Protein AF-A0A2H9SH47-F1 (afdb_monomer_lite)

Radius of gyration: 22.66 Å; chains: 1; bounding box: 91×52×38 Å

Secondary structure (DSSP, 8-state):
-------------------------HHHHHHHHHHTT-EEEEEEETT-SS----EEEEEEEETTEEEEEEHHHHH-SS-BHHHHHHHHPPP--TT-TTTS--SS-HHHHHHHHTT-EEEEEEE-TTT-EEEEEEE-TTS-EEEHHHHHHHHTT-TTHHHHHHT--SPBPSS---

pLDDT: mean 83.89, std 18.36, range [40.0, 98.5]

Foldseek 3Di:
DDDDDDDDDDDDPPPPPPPPPCPPDPVQLQVLLVVLVWHWDWKAFPPDDPDPDIFIWTWDCFPNDIWTWGSCQARNLAADLNLQLLAPAAQDDCPRPQQPDDPDDSLQSNLVVSVWHWTWIDDDPVPRDIFTWTAHPVRTITGSVLSNCSNNVPGPSVSSSVNRNHDHDPDDHD

Structure (mmCIF, N/CA/C/O backbone):
data_AF-A0A2H9SH47-F1
#
_entry.id   AF-A0A2H9SH47-F1
#
loop_
_atom_site.group_PDB
_atom_site.id
_atom_site.type_symbol
_atom_site.label_atom_id
_atom_site.label_alt_id
_atom_site.label_comp_id
_atom_site.label_asym_id
_atom_site.label_entity_id
_atom_site.label_seq_id
_atom_site.pdbx_PDB_ins_code
_atom_site.Cartn_x
_atom_site.Cartn_y
_atom_site.Cartn_z
_atom_site.occupancy
_atom_site.B_iso_or_equiv
_atom_site.auth_seq_id
_atom_site.auth_comp_id
_atom_site.auth_asym_id
_atom_site.auth_atom_id
_atom_site.pdbx_PDB_model_num
ATOM 1 N N . MET A 1 1 ? -72.733 -37.566 7.971 1.00 42.56 1 MET A N 1
ATOM 2 C CA . MET A 1 1 ? -71.848 -37.354 6.798 1.00 42.56 1 MET A CA 1
ATOM 3 C C . MET A 1 1 ? -72.186 -35.963 6.272 1.00 42.56 1 MET A C 1
ATOM 5 O O . MET A 1 1 ? -73.357 -35.724 6.059 1.00 42.56 1 MET A O 1
ATOM 9 N N . ILE A 1 2 ? -71.316 -34.953 6.236 1.00 40.69 2 ILE A N 1
ATOM 10 C CA . ILE A 1 2 ? -70.079 -34.808 5.452 1.00 40.69 2 ILE A CA 1
ATOM 11 C C . ILE A 1 2 ? -69.171 -33.784 6.174 1.00 40.69 2 ILE A C 1
ATOM 13 O O . ILE A 1 2 ? -69.638 -32.730 6.601 1.00 40.69 2 ILE A O 1
ATOM 17 N N . LYS A 1 3 ? -67.881 -34.112 6.321 1.00 40.00 3 LYS A N 1
ATOM 18 C CA . LYS A 1 3 ? -66.818 -33.252 6.875 1.00 40.00 3 LYS A CA 1
ATOM 19 C C . LYS A 1 3 ? -66.452 -32.140 5.881 1.00 40.00 3 LYS A C 1
ATOM 21 O O . LYS A 1 3 ? -66.223 -32.436 4.713 1.00 40.00 3 LYS A O 1
ATOM 26 N N . ARG A 1 4 ? -66.303 -30.896 6.350 1.00 42.62 4 ARG A N 1
ATOM 27 C CA . ARG A 1 4 ? -65.633 -29.807 5.615 1.00 42.62 4 ARG A CA 1
ATOM 28 C C . ARG A 1 4 ? -64.231 -29.584 6.198 1.00 42.62 4 ARG A C 1
ATOM 30 O O . ARG A 1 4 ? -64.084 -28.928 7.220 1.00 42.62 4 ARG A O 1
ATOM 37 N N . TYR A 1 5 ? -63.224 -30.162 5.546 1.00 43.47 5 TYR A N 1
ATOM 38 C CA . TYR A 1 5 ? -61.851 -29.639 5.513 1.00 43.47 5 TYR A CA 1
ATOM 39 C C . TYR A 1 5 ? -61.876 -28.508 4.460 1.00 43.47 5 TYR A C 1
ATOM 41 O O . TYR A 1 5 ? -62.534 -28.671 3.440 1.00 43.47 5 TYR A O 1
ATOM 49 N N . GLY A 1 6 ? -61.384 -27.289 4.666 1.00 42.81 6 GLY A N 1
ATOM 50 C CA . GLY A 1 6 ? -60.041 -26.908 5.083 1.00 42.81 6 GLY A CA 1
ATOM 51 C C . GLY A 1 6 ? -59.318 -26.362 3.847 1.00 42.81 6 GLY A C 1
ATOM 52 O O . GLY A 1 6 ? -59.106 -27.121 2.913 1.00 42.81 6 GLY A O 1
ATOM 53 N N . LEU A 1 7 ? -58.964 -25.073 3.824 1.00 42.47 7 LEU A N 1
ATOM 54 C CA . LEU A 1 7 ? -57.827 -24.563 3.044 1.00 42.47 7 LEU A CA 1
ATOM 55 C C . LEU A 1 7 ? -57.474 -23.148 3.532 1.00 42.47 7 LEU A C 1
ATOM 57 O O . LEU A 1 7 ? -58.039 -22.152 3.088 1.00 42.47 7 LEU A O 1
ATOM 61 N N . ALA A 1 8 ? -56.561 -23.069 4.498 1.00 47.25 8 ALA A N 1
ATOM 62 C CA . ALA A 1 8 ? -55.880 -21.827 4.833 1.00 47.25 8 ALA A CA 1
ATOM 63 C C . ALA A 1 8 ? -54.704 -21.672 3.859 1.00 47.25 8 ALA A C 1
ATOM 65 O O . ALA A 1 8 ? -53.777 -22.481 3.860 1.00 47.25 8 ALA A O 1
ATOM 66 N N . LEU A 1 9 ? -54.781 -20.664 2.993 1.00 42.59 9 LEU A N 1
ATOM 67 C CA . LEU A 1 9 ? -53.748 -20.324 2.022 1.00 42.59 9 LEU A CA 1
ATOM 68 C C . LEU A 1 9 ? -52.623 -19.564 2.753 1.00 42.59 9 LEU A C 1
ATOM 70 O O . LEU A 1 9 ? -52.746 -18.369 3.016 1.00 42.59 9 LEU A O 1
ATOM 74 N N . LEU A 1 10 ? -51.544 -20.254 3.131 1.00 43.28 10 LEU A N 1
ATOM 75 C CA . LEU A 1 10 ? -50.330 -19.613 3.646 1.00 43.28 10 LEU A CA 1
ATOM 76 C C . LEU A 1 10 ? -49.571 -18.961 2.480 1.00 43.28 10 LEU A C 1
ATOM 78 O O . LEU A 1 10 ? -48.934 -19.647 1.683 1.00 43.28 10 LEU A O 1
ATOM 82 N N . MET A 1 11 ? -49.613 -17.630 2.389 1.00 47.59 11 MET A N 1
ATOM 83 C CA . MET A 1 11 ? -48.693 -16.871 1.540 1.00 47.59 11 MET A CA 1
ATOM 84 C C . MET A 1 11 ? -47.336 -16.770 2.240 1.00 47.59 11 MET A C 1
ATOM 86 O O . MET A 1 11 ? -47.136 -15.946 3.133 1.00 47.59 11 MET A O 1
ATOM 90 N N . VAL A 1 12 ? -46.392 -17.616 1.834 1.00 49.75 12 VAL A N 1
ATOM 91 C CA . VAL A 1 12 ? -44.978 -17.473 2.193 1.00 49.75 12 VAL A CA 1
ATOM 92 C C . VAL A 1 12 ? -44.415 -16.305 1.382 1.00 49.75 12 VAL A C 1
ATOM 94 O O . VAL A 1 12 ? -44.127 -16.430 0.195 1.00 49.75 12 VAL A O 1
ATOM 97 N N . MET A 1 13 ? -44.287 -15.141 2.020 1.00 48.81 13 MET A N 1
ATOM 98 C CA . MET A 1 13 ? -43.540 -14.003 1.483 1.00 48.81 13 MET A CA 1
ATOM 99 C C . MET A 1 13 ? -42.045 -14.347 1.517 1.00 48.81 13 MET A C 1
ATOM 101 O O . MET A 1 13 ? -41.350 -14.051 2.489 1.00 48.81 13 MET A O 1
ATOM 105 N N . SER A 1 14 ? -41.556 -15.001 0.462 1.00 46.28 14 SER A N 1
ATOM 106 C CA . SER A 1 14 ? -40.122 -15.151 0.204 1.00 46.28 14 SER A CA 1
ATOM 107 C C . SER A 1 14 ? -39.503 -13.769 0.025 1.00 46.28 14 SER A C 1
ATOM 109 O O . SER A 1 14 ? -39.590 -13.160 -1.041 1.00 46.28 14 SER A O 1
ATOM 111 N N . ARG A 1 15 ? -38.867 -13.259 1.081 1.00 53.91 15 ARG A N 1
ATOM 112 C CA . ARG A 1 15 ? -37.949 -12.128 0.975 1.00 53.91 15 ARG A CA 1
ATOM 113 C C . ARG A 1 15 ? -36.676 -12.636 0.306 1.00 53.91 15 ARG A C 1
ATOM 115 O O . ARG A 1 15 ? -35.797 -13.176 0.970 1.00 53.91 15 ARG A O 1
ATOM 122 N N . PHE A 1 16 ? -36.601 -12.479 -1.012 1.00 47.53 16 PHE A N 1
ATOM 123 C CA . PHE A 1 16 ? -35.331 -12.494 -1.726 1.00 47.53 16 PHE A CA 1
ATOM 124 C C . PHE A 1 16 ? -34.479 -11.348 -1.168 1.00 47.53 16 PHE A C 1
ATOM 126 O O . PHE A 1 16 ? -34.669 -10.185 -1.512 1.00 47.53 16 PHE A O 1
ATOM 133 N N . VAL A 1 17 ? -33.571 -11.674 -0.250 1.00 52.69 17 VAL A N 1
ATOM 134 C CA . VAL A 1 17 ? -32.452 -10.799 0.090 1.00 52.69 17 VAL A CA 1
ATOM 135 C C . VAL A 1 17 ? -31.484 -10.915 -1.080 1.00 52.69 17 VAL A C 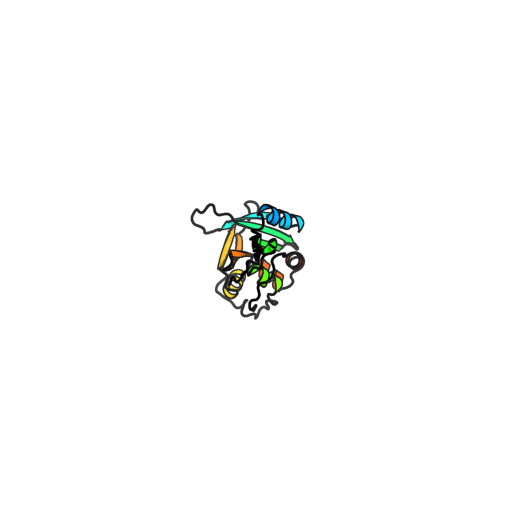1
ATOM 137 O O . VAL A 1 17 ? -30.698 -11.856 -1.157 1.00 52.69 17 VAL A O 1
ATOM 140 N N . CYS A 1 18 ? -31.592 -9.997 -2.039 1.00 45.88 18 CYS A N 1
ATOM 141 C CA . CYS A 1 18 ? -30.539 -9.799 -3.022 1.00 45.88 18 CYS A CA 1
ATOM 142 C C . CYS A 1 18 ? -29.304 -9.314 -2.261 1.00 45.88 18 CYS A C 1
ATOM 144 O O . CYS A 1 18 ? -29.258 -8.176 -1.798 1.00 45.88 18 CYS A O 1
ATOM 146 N N . ALA A 1 19 ? -28.321 -10.193 -2.086 1.00 45.31 19 ALA A N 1
ATOM 147 C CA . ALA A 1 19 ? -26.977 -9.778 -1.734 1.00 45.31 19 ALA A CA 1
ATOM 148 C C . ALA A 1 19 ? -26.425 -8.995 -2.932 1.00 45.31 19 ALA A C 1
ATOM 150 O O . ALA A 1 19 ? -25.963 -9.583 -3.908 1.00 45.31 19 ALA A O 1
ATOM 151 N N . GLU A 1 20 ? -26.539 -7.668 -2.901 1.00 46.28 20 GLU A N 1
ATOM 152 C CA . GLU A 1 20 ? -25.823 -6.811 -3.837 1.00 46.28 20 GLU A CA 1
ATOM 153 C C . GLU A 1 20 ? -24.331 -6.981 -3.559 1.00 46.28 20 GLU A C 1
ATOM 155 O O . GLU A 1 20 ? -23.783 -6.474 -2.579 1.00 46.28 20 GLU A O 1
ATOM 160 N N . SER A 1 21 ? -23.655 -7.737 -4.417 1.00 45.28 21 SER A N 1
ATOM 161 C CA . SER A 1 21 ? -22.207 -7.677 -4.520 1.00 45.28 21 SER A CA 1
ATOM 162 C C . SER A 1 21 ? -21.844 -6.249 -4.924 1.00 45.28 21 SER A C 1
ATOM 164 O O . SER A 1 21 ? -21.934 -5.894 -6.100 1.00 45.28 21 SER A O 1
ATOM 166 N N . VAL A 1 22 ? -21.469 -5.414 -3.951 1.00 49.06 22 VAL A N 1
ATOM 167 C CA . VAL A 1 22 ? -20.917 -4.078 -4.193 1.00 49.06 22 VAL A CA 1
ATOM 168 C C . VAL A 1 22 ? -19.533 -4.266 -4.808 1.00 49.06 22 VAL A C 1
ATOM 170 O O . VAL A 1 22 ? -18.499 -4.213 -4.141 1.00 49.06 22 VAL A O 1
ATOM 173 N N . VAL A 1 23 ? -19.510 -4.532 -6.112 1.00 52.59 23 VAL A N 1
ATOM 174 C CA . VAL A 1 23 ? -18.320 -4.324 -6.926 1.00 52.59 23 VAL A CA 1
ATOM 175 C C . VAL A 1 23 ? -18.166 -2.812 -6.974 1.00 52.59 23 VAL A C 1
ATOM 177 O O . VAL A 1 23 ? -18.916 -2.125 -7.666 1.00 52.59 23 VAL A O 1
ATOM 180 N N . ALA A 1 24 ? -17.286 -2.270 -6.133 1.00 59.31 24 ALA A N 1
ATOM 181 C CA . ALA A 1 24 ? -17.051 -0.837 -6.092 1.00 59.31 24 ALA A CA 1
ATOM 182 C C . ALA A 1 24 ? -16.741 -0.347 -7.514 1.00 59.31 24 ALA A C 1
ATOM 184 O O . ALA A 1 24 ? -15.815 -0.841 -8.157 1.00 59.31 24 ALA A O 1
ATOM 185 N N . ASN A 1 25 ? -17.553 0.586 -8.018 1.00 77.31 25 ASN A N 1
ATOM 186 C CA . ASN A 1 25 ? -17.367 1.158 -9.345 1.00 77.31 25 ASN A CA 1
ATOM 187 C C . ASN A 1 25 ? -15.948 1.746 -9.425 1.00 77.31 25 ASN A C 1
ATOM 189 O O . ASN A 1 25 ? -15.570 2.537 -8.559 1.00 77.31 25 ASN A O 1
ATOM 193 N N . ALA A 1 26 ? -15.166 1.359 -10.438 1.00 81.81 26 ALA A N 1
ATOM 194 C CA . ALA A 1 26 ? -13.779 1.796 -10.596 1.00 81.81 26 ALA A CA 1
ATOM 195 C C . ALA A 1 26 ? -13.648 3.330 -10.537 1.00 81.81 26 ALA A C 1
ATOM 197 O O . ALA A 1 26 ? -12.756 3.837 -9.859 1.00 81.81 26 ALA A O 1
ATOM 198 N N . SER A 1 27 ? -14.607 4.061 -11.124 1.00 89.94 27 SER A N 1
ATOM 199 C CA . SER A 1 27 ? -14.668 5.527 -11.037 1.00 89.94 27 SER A CA 1
ATOM 200 C C . SER A 1 27 ? -14.763 6.014 -9.591 1.00 89.94 27 SER A C 1
ATOM 202 O O . SER A 1 27 ? -14.021 6.899 -9.191 1.00 89.94 27 SER A O 1
ATOM 204 N N . ALA A 1 28 ? -15.606 5.391 -8.764 1.00 94.50 28 ALA A N 1
ATOM 205 C CA . ALA A 1 28 ? -15.798 5.809 -7.377 1.00 94.50 28 ALA A CA 1
ATOM 206 C C . ALA A 1 28 ? -14.548 5.582 -6.507 1.00 94.50 28 ALA A C 1
ATOM 208 O O . ALA A 1 28 ? -14.302 6.333 -5.561 1.00 94.50 28 ALA A O 1
ATOM 209 N N . LEU A 1 29 ? -13.749 4.553 -6.813 1.00 96.69 29 LEU A N 1
ATOM 210 C CA . LEU A 1 29 ? -12.467 4.316 -6.140 1.00 96.69 29 LEU A CA 1
ATOM 211 C C . LEU A 1 29 ? -11.444 5.402 -6.495 1.00 96.69 29 LEU A C 1
ATOM 213 O O . LEU A 1 29 ? -10.722 5.895 -5.626 1.00 96.69 29 LEU A O 1
ATOM 217 N N . GLU A 1 30 ? -11.401 5.779 -7.770 1.00 97.50 30 GLU A N 1
ATOM 218 C CA . GLU A 1 30 ? -10.544 6.842 -8.297 1.00 97.50 30 GLU A CA 1
ATOM 219 C C . GLU A 1 30 ? -10.935 8.213 -7.732 1.00 97.50 30 GLU A C 1
ATOM 221 O O . GLU A 1 30 ? -10.074 8.945 -7.240 1.00 97.50 30 GLU A O 1
ATOM 226 N N . ASP A 1 31 ? -12.231 8.522 -7.704 1.00 97.81 31 ASP A N 1
ATOM 227 C CA . ASP A 1 31 ? -12.769 9.760 -7.139 1.00 97.81 31 ASP A CA 1
ATOM 228 C C . ASP A 1 31 ? -12.422 9.888 -5.655 1.00 97.81 31 ASP A C 1
ATOM 230 O O . ASP A 1 31 ? -11.973 10.944 -5.208 1.00 97.81 31 ASP A O 1
ATOM 234 N N . TYR A 1 32 ? -12.550 8.799 -4.890 1.00 98.19 32 TYR A N 1
ATOM 235 C CA . TYR A 1 32 ? -12.156 8.794 -3.483 1.00 98.19 32 TYR A CA 1
ATOM 236 C C . TYR A 1 32 ? -10.647 9.018 -3.307 1.00 98.19 32 TYR A C 1
ATOM 238 O O . TYR A 1 32 ? -10.246 9.801 -2.445 1.00 98.19 32 TYR A O 1
ATOM 246 N N . CYS A 1 33 ? -9.807 8.380 -4.130 1.00 98.12 33 CYS A N 1
ATOM 247 C CA . CYS A 1 33 ? -8.362 8.625 -4.128 1.00 98.12 33 CYS A CA 1
ATOM 248 C C . CYS A 1 33 ? -8.041 10.116 -4.316 1.00 98.12 33 CYS A C 1
ATOM 250 O O . CYS A 1 33 ? -7.321 10.709 -3.506 1.00 98.12 33 CYS A O 1
ATOM 252 N N . ASN A 1 34 ? -8.631 10.731 -5.342 1.00 98.00 34 ASN A N 1
ATOM 253 C CA . ASN A 1 34 ? -8.419 12.141 -5.660 1.00 98.00 34 ASN A CA 1
ATOM 254 C C . ASN A 1 34 ? -8.958 13.062 -4.550 1.00 98.00 34 ASN A C 1
ATOM 256 O O . ASN A 1 34 ? -8.269 13.988 -4.122 1.00 98.00 34 ASN A O 1
ATOM 260 N N . ALA A 1 35 ? -10.146 12.772 -4.008 1.00 98.06 35 ALA A N 1
ATOM 261 C CA . ALA A 1 35 ? -10.764 13.546 -2.929 1.00 98.06 35 ALA A CA 1
ATOM 262 C C . ALA A 1 35 ? -9.952 13.532 -1.622 1.00 98.06 35 ALA A C 1
ATOM 264 O O . ALA A 1 35 ? -10.051 14.458 -0.818 1.00 98.06 35 ALA A O 1
ATOM 265 N N . LYS A 1 36 ? -9.130 12.499 -1.399 1.00 97.81 36 LYS A N 1
ATOM 266 C CA . LYS A 1 36 ? -8.202 12.410 -0.260 1.00 97.81 36 LYS A CA 1
ATOM 267 C C . LYS A 1 36 ? -6.816 12.991 -0.551 1.00 97.81 36 LYS A C 1
ATOM 269 O O . LYS A 1 36 ? -5.890 12.809 0.236 1.00 97.81 36 LYS A O 1
ATOM 274 N N . GLY A 1 37 ? -6.672 13.724 -1.655 1.00 96.19 37 GLY A N 1
ATOM 275 C CA . GLY A 1 37 ? -5.433 14.404 -2.028 1.00 96.19 37 GLY A CA 1
ATOM 276 C C . GLY A 1 37 ? -4.358 13.468 -2.577 1.00 96.19 37 GLY A C 1
ATOM 277 O O . GLY A 1 37 ? -3.171 13.813 -2.512 1.00 96.19 37 GLY A O 1
ATOM 278 N N . GLY A 1 38 ? -4.764 12.289 -3.051 1.00 96.56 38 GLY A N 1
ATOM 279 C CA . GLY A 1 38 ? -3.944 11.391 -3.851 1.00 96.56 38 GLY A CA 1
ATOM 280 C C . GLY A 1 38 ? -4.119 11.657 -5.344 1.00 96.56 38 GLY A C 1
ATOM 281 O O . GLY A 1 38 ? -4.958 12.451 -5.764 1.00 96.56 38 GLY A O 1
ATOM 282 N N . LYS A 1 39 ? -3.315 10.979 -6.157 1.00 96.06 39 LYS A N 1
ATOM 283 C CA . LYS A 1 39 ? -3.407 10.967 -7.615 1.00 96.06 39 LYS A CA 1
ATOM 284 C C . LYS A 1 39 ? -3.493 9.530 -8.093 1.00 96.06 39 LYS A C 1
ATOM 286 O O . LYS A 1 39 ? -2.636 8.708 -7.754 1.00 96.06 39 LYS A O 1
ATOM 291 N N . VAL A 1 40 ? -4.489 9.243 -8.921 1.00 95.75 40 VAL A N 1
ATOM 292 C CA . VAL A 1 40 ? -4.575 7.960 -9.619 1.00 95.75 40 VAL A CA 1
ATOM 293 C C . VAL A 1 40 ? -3.463 7.887 -10.661 1.00 95.75 40 VAL A C 1
ATOM 295 O O . VAL A 1 40 ? -3.356 8.743 -11.540 1.00 95.75 40 VAL A O 1
ATOM 298 N N . THR A 1 41 ? -2.622 6.864 -10.563 1.00 93.19 41 THR A N 1
ATOM 299 C CA . THR A 1 41 ? -1.545 6.604 -11.521 1.00 93.19 41 THR A CA 1
ATOM 300 C C . THR A 1 41 ? -1.672 5.204 -12.080 1.00 93.19 41 THR A C 1
ATOM 302 O O . THR A 1 41 ? -2.055 4.268 -11.381 1.00 93.19 41 THR A O 1
ATOM 305 N N . LEU A 1 42 ? -1.374 5.078 -13.366 1.00 91.56 42 LEU A N 1
ATOM 306 C CA . LEU A 1 42 ? -1.351 3.808 -14.066 1.00 91.56 42 LEU A CA 1
ATOM 307 C C . LEU A 1 42 ? 0.101 3.328 -14.127 1.00 91.56 42 LEU A C 1
ATOM 309 O O . LEU A 1 42 ? 0.951 4.034 -14.670 1.00 91.56 42 LEU A O 1
ATOM 313 N N . MET A 1 43 ? 0.380 2.159 -13.557 1.00 90.81 43 MET A N 1
ATOM 314 C CA . MET A 1 43 ? 1.731 1.599 -13.465 1.00 90.81 43 MET A CA 1
ATOM 315 C C . MET A 1 43 ? 1.784 0.230 -14.141 1.00 90.81 43 MET A C 1
ATOM 317 O O . MET A 1 43 ? 0.800 -0.514 -14.135 1.00 90.81 43 MET A O 1
ATOM 321 N N . LYS A 1 44 ? 2.942 -0.105 -14.714 1.00 89.06 44 LYS A N 1
ATOM 322 C CA . LYS A 1 44 ? 3.193 -1.387 -15.388 1.00 89.06 44 LYS A CA 1
ATOM 323 C C . LYS A 1 44 ? 4.225 -2.200 -14.610 1.00 89.06 44 LYS A C 1
ATOM 325 O O . LYS A 1 44 ? 5.190 -1.593 -14.148 1.00 89.06 44 LYS A O 1
ATOM 330 N N . PRO A 1 45 ? 4.070 -3.526 -14.479 1.00 88.69 45 PRO A N 1
ATOM 331 C CA . PRO A 1 45 ? 5.117 -4.368 -13.909 1.00 88.69 45 PRO A CA 1
ATOM 332 C C . PRO A 1 45 ? 6.414 -4.255 -14.725 1.00 88.69 45 PRO A C 1
ATOM 334 O O . PRO A 1 45 ? 6.360 -4.251 -15.954 1.00 88.69 45 PRO A O 1
ATOM 337 N N . ALA A 1 46 ? 7.568 -4.185 -14.060 1.00 85.25 46 ALA A N 1
ATOM 338 C CA . ALA A 1 46 ? 8.859 -3.944 -14.715 1.00 85.25 46 ALA A CA 1
ATOM 339 C C . ALA A 1 46 ? 9.407 -5.160 -15.485 1.00 85.25 46 ALA A C 1
ATOM 341 O O . ALA A 1 46 ? 10.100 -5.014 -16.488 1.00 85.25 46 ALA A O 1
ATOM 342 N N . HIS A 1 47 ? 9.069 -6.375 -15.045 1.00 75.12 47 HIS A N 1
ATOM 343 C CA . HIS A 1 47 ? 9.593 -7.625 -15.615 1.00 75.12 47 HIS A CA 1
ATOM 344 C C . HIS A 1 47 ? 8.512 -8.529 -16.222 1.00 75.12 47 HIS A C 1
ATOM 346 O O . HIS A 1 47 ? 8.735 -9.723 -16.417 1.00 75.12 47 HIS A O 1
ATOM 352 N N . ALA A 1 48 ? 7.328 -7.991 -16.528 1.00 65.75 48 ALA A N 1
ATOM 353 C CA . ALA A 1 48 ? 6.306 -8.770 -17.219 1.00 65.75 48 ALA A CA 1
ATOM 354 C C . ALA A 1 48 ? 6.642 -8.883 -18.714 1.00 65.75 48 ALA A C 1
ATOM 356 O O . ALA A 1 48 ? 6.738 -7.872 -19.408 1.00 65.75 48 ALA A O 1
ATOM 357 N N . ALA A 1 49 ? 6.781 -10.114 -19.214 1.00 53.84 49 ALA A N 1
ATOM 358 C CA . ALA A 1 49 ? 6.930 -10.399 -20.638 1.00 53.84 49 ALA A CA 1
ATOM 359 C C . ALA A 1 49 ? 5.702 -9.874 -21.403 1.00 53.84 49 ALA A C 1
ATOM 361 O O . ALA A 1 49 ? 4.623 -10.442 -21.287 1.00 53.84 49 ALA A O 1
ATOM 362 N N . GLU A 1 50 ? 5.852 -8.750 -22.108 1.00 50.91 50 GLU A N 1
ATOM 363 C CA . GLU A 1 50 ? 4.914 -8.178 -23.095 1.00 50.91 50 GLU A CA 1
ATOM 364 C C . GLU A 1 50 ? 3.420 -8.101 -22.721 1.00 50.91 50 GLU A C 1
ATOM 366 O O . GLU A 1 50 ? 2.556 -7.953 -23.587 1.00 50.91 50 GLU A O 1
ATOM 371 N N . THR A 1 51 ? 3.059 -8.144 -21.440 1.00 54.22 51 THR A N 1
ATOM 372 C CA . THR A 1 51 ? 1.659 -7.941 -21.065 1.00 54.22 51 THR A CA 1
ATOM 373 C C . THR A 1 51 ? 1.380 -6.441 -20.987 1.00 54.22 51 THR A C 1
ATOM 375 O O . THR A 1 51 ? 2.011 -5.700 -20.238 1.00 54.22 51 THR A O 1
ATOM 378 N N . ASN A 1 52 ? 0.382 -5.965 -21.736 1.00 62.88 52 ASN A N 1
ATOM 379 C CA . ASN A 1 52 ? -0.145 -4.597 -21.617 1.00 62.88 52 ASN A CA 1
ATOM 380 C C . ASN A 1 52 ? -0.943 -4.375 -20.312 1.00 62.88 52 ASN A C 1
ATOM 382 O O . ASN A 1 52 ? -1.724 -3.426 -20.201 1.00 62.88 52 ASN A O 1
ATOM 386 N N . VAL A 1 53 ? -0.759 -5.244 -19.314 1.00 77.56 53 VAL A N 1
ATOM 387 C CA . VAL A 1 53 ? -1.475 -5.190 -18.045 1.00 77.56 53 VAL A CA 1
ATOM 388 C C . VAL A 1 53 ? -0.908 -4.040 -17.234 1.00 77.56 53 VAL A C 1
ATOM 390 O O . VAL A 1 53 ? 0.262 -4.013 -16.859 1.00 77.56 53 VAL A O 1
ATOM 393 N N . SER A 1 54 ? -1.762 -3.054 -17.007 1.00 86.12 54 SER A N 1
ATOM 394 C CA . SER A 1 54 ? -1.441 -1.885 -16.211 1.00 86.12 54 SER A CA 1
ATOM 395 C C . SER A 1 54 ? -2.403 -1.822 -15.036 1.00 86.12 54 SER A C 1
ATOM 397 O O . SER A 1 54 ? -3.606 -2.023 -15.204 1.00 86.12 54 SER A O 1
ATOM 399 N N . THR A 1 55 ? -1.877 -1.515 -13.858 1.00 91.12 55 THR A N 1
ATOM 400 C CA . THR A 1 55 ? -2.648 -1.462 -12.618 1.00 91.12 55 THR A CA 1
ATOM 401 C C . THR A 1 55 ? -2.750 -0.019 -12.153 1.00 91.12 55 THR A C 1
ATOM 403 O O . THR A 1 55 ? -1.781 0.741 -12.225 1.00 91.12 55 THR A O 1
ATOM 406 N N . LYS A 1 56 ? -3.941 0.381 -11.702 1.00 94.38 56 LYS A N 1
ATOM 407 C CA . LYS A 1 56 ? -4.163 1.709 -11.133 1.00 94.38 56 LYS A CA 1
ATOM 408 C C . LYS A 1 56 ? -3.849 1.717 -9.640 1.00 94.38 56 LYS A C 1
ATOM 410 O O . LYS A 1 56 ? -4.366 0.899 -8.879 1.00 94.38 56 LYS A O 1
ATOM 415 N N . PHE A 1 57 ? -3.069 2.704 -9.227 1.00 96.38 57 PHE A N 1
ATOM 416 C CA . PHE A 1 57 ? -2.699 2.953 -7.841 1.00 96.38 57 PHE A CA 1
ATOM 417 C C . PHE A 1 57 ? -3.134 4.352 -7.418 1.00 96.38 57 PHE A C 1
ATOM 419 O O . PHE A 1 57 ? -3.074 5.299 -8.204 1.00 96.38 57 PHE A O 1
ATOM 426 N N . CYS A 1 58 ? -3.530 4.489 -6.157 1.00 97.31 58 CYS A N 1
ATOM 427 C CA . CYS A 1 58 ? -3.612 5.776 -5.495 1.00 97.31 58 CYS A CA 1
ATOM 428 C C . CYS A 1 58 ? -2.231 6.163 -4.972 1.00 97.31 58 CYS A C 1
ATOM 430 O O . CYS A 1 58 ? -1.633 5.427 -4.183 1.00 97.31 58 CYS A O 1
ATOM 432 N N . THR A 1 59 ? -1.727 7.308 -5.421 1.00 96.44 59 THR A N 1
ATOM 433 C CA . THR A 1 59 ? -0.383 7.774 -5.076 1.00 96.44 59 THR A CA 1
ATOM 434 C C . THR A 1 59 ? -0.407 9.104 -4.357 1.00 96.44 59 THR A C 1
ATOM 436 O O . THR A 1 59 ? -1.222 9.968 -4.672 1.00 96.44 59 THR A O 1
ATOM 439 N N . PHE A 1 60 ? 0.496 9.288 -3.400 1.00 95.38 60 PHE A N 1
ATOM 440 C CA . PHE A 1 60 ? 0.617 10.529 -2.643 1.00 95.38 60 PHE A CA 1
ATOM 441 C C . PHE A 1 60 ? 2.074 10.967 -2.585 1.00 95.38 60 PHE A C 1
ATOM 443 O O . PHE A 1 60 ? 2.980 10.145 -2.467 1.00 95.38 60 PHE A O 1
ATOM 450 N N . TYR A 1 61 ? 2.272 12.281 -2.608 1.00 92.12 61 TYR A N 1
ATOM 451 C CA . TYR A 1 61 ? 3.553 12.919 -2.330 1.00 92.12 61 TYR A CA 1
ATOM 452 C C . TYR A 1 61 ? 3.406 13.685 -1.017 1.00 92.12 61 TYR A C 1
ATOM 454 O O . TYR A 1 61 ? 2.642 14.654 -0.945 1.00 92.12 61 TYR A O 1
ATOM 462 N N . ARG A 1 62 ? 4.058 13.205 0.045 1.00 89.19 62 ARG A N 1
ATOM 463 C CA . ARG A 1 62 ? 3.999 13.778 1.401 1.00 89.19 62 ARG A CA 1
ATOM 464 C C . ARG A 1 62 ? 5.368 13.656 2.048 1.00 89.19 62 ARG A C 1
ATOM 466 O O . ARG A 1 62 ? 5.971 12.597 1.958 1.00 89.19 62 ARG A O 1
ATOM 473 N N . ASP A 1 63 ? 5.841 14.721 2.691 1.00 86.44 63 ASP A N 1
ATOM 474 C CA . ASP A 1 63 ? 7.102 14.711 3.454 1.00 86.44 63 ASP A CA 1
ATOM 475 C C . ASP A 1 63 ? 8.313 14.156 2.663 1.00 86.4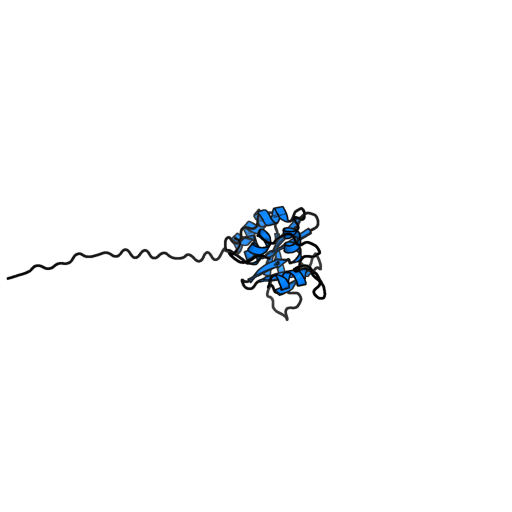4 63 ASP A C 1
ATOM 477 O O . ASP A 1 63 ? 9.064 13.301 3.133 1.00 86.44 63 ASP A O 1
ATOM 481 N N . ASN A 1 64 ? 8.457 14.581 1.398 1.00 82.69 64 ASN A N 1
ATOM 482 C CA . ASN A 1 64 ? 9.445 14.055 0.435 1.00 82.69 64 ASN A CA 1
ATOM 483 C C . ASN A 1 64 ? 9.383 12.526 0.212 1.00 82.69 64 ASN A C 1
ATOM 485 O O . ASN A 1 64 ? 10.301 11.932 -0.348 1.00 82.69 64 ASN A O 1
ATOM 489 N N . GLY A 1 65 ? 8.308 11.879 0.658 1.00 86.25 65 GLY A N 1
ATOM 490 C CA . GLY A 1 65 ? 7.998 10.476 0.453 1.00 86.25 65 GLY A CA 1
ATOM 491 C C . GLY A 1 65 ? 7.031 10.268 -0.707 1.00 86.25 65 GLY A C 1
ATOM 492 O O . GLY A 1 65 ? 6.232 11.146 -1.051 1.00 86.25 65 GLY A O 1
ATOM 493 N N . TYR A 1 66 ? 7.103 9.073 -1.286 1.00 91.12 66 TYR A N 1
ATOM 494 C CA . TYR A 1 66 ? 6.220 8.618 -2.347 1.00 91.12 66 TYR A CA 1
ATOM 495 C C . TYR A 1 66 ? 5.429 7.408 -1.856 1.00 91.12 66 TYR A C 1
ATOM 497 O O . TYR A 1 66 ? 5.992 6.343 -1.606 1.00 91.12 66 TYR A O 1
ATOM 505 N N . ILE A 1 67 ? 4.125 7.603 -1.674 1.00 95.31 67 ILE A N 1
ATOM 506 C CA . ILE A 1 67 ? 3.212 6.597 -1.132 1.00 95.31 67 ILE A CA 1
ATOM 507 C C . ILE A 1 67 ? 2.437 5.987 -2.289 1.00 95.31 67 ILE A C 1
ATOM 509 O O . ILE A 1 67 ? 1.850 6.732 -3.073 1.00 95.31 67 ILE A O 1
ATOM 513 N N . VAL A 1 68 ? 2.393 4.659 -2.380 1.00 96.44 68 VAL A N 1
ATOM 514 C CA . VAL A 1 68 ? 1.694 3.942 -3.459 1.00 96.44 68 VAL A CA 1
ATOM 515 C C . VAL A 1 68 ? 0.821 2.848 -2.865 1.00 96.44 68 VAL A C 1
ATOM 517 O O . VAL A 1 68 ? 1.317 1.947 -2.191 1.00 96.44 68 VAL A O 1
ATOM 520 N N . ILE A 1 69 ? -0.485 2.915 -3.114 1.00 98.12 69 ILE A N 1
ATOM 521 C CA . ILE A 1 69 ? -1.472 1.971 -2.576 1.00 98.12 69 ILE A CA 1
ATOM 522 C C . ILE A 1 69 ? -2.428 1.577 -3.700 1.00 98.12 69 ILE A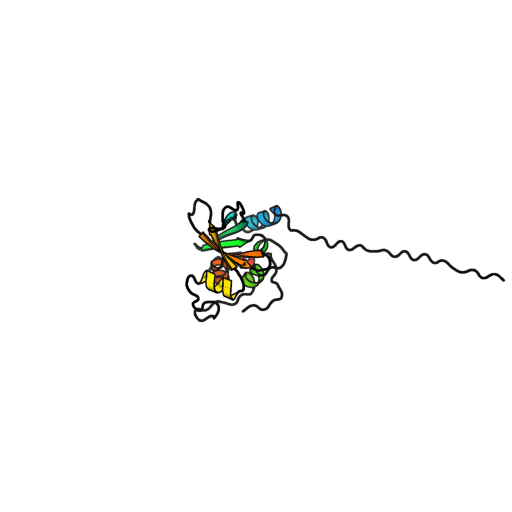 C 1
ATOM 524 O O . ILE A 1 69 ? -2.915 2.437 -4.431 1.00 98.12 69 ILE A O 1
ATOM 528 N N . GLY A 1 70 ? -2.721 0.289 -3.864 1.00 97.62 70 GLY A N 1
ATOM 529 C CA . GLY A 1 70 ? -3.718 -0.169 -4.832 1.00 97.62 70 GLY A CA 1
ATOM 530 C C . GLY A 1 70 ? -5.093 0.434 -4.532 1.00 97.62 70 GLY A C 1
ATOM 531 O O . GLY A 1 70 ? -5.471 0.584 -3.369 1.00 97.62 70 GLY A O 1
ATOM 532 N N . LEU A 1 71 ? -5.869 0.777 -5.567 1.00 97.38 71 LEU A N 1
ATOM 533 C CA . LEU A 1 71 ? -7.180 1.418 -5.374 1.00 97.38 71 LEU A CA 1
ATOM 534 C C . LEU A 1 71 ? -8.139 0.572 -4.526 1.00 97.38 71 LEU A C 1
ATOM 536 O O . LEU A 1 71 ? -8.869 1.122 -3.702 1.00 97.38 71 LEU A O 1
ATOM 540 N N . SER A 1 72 ? -8.112 -0.754 -4.681 1.00 95.31 72 SER A N 1
ATOM 541 C CA . SER A 1 72 ? -8.906 -1.671 -3.856 1.00 95.31 72 SER A CA 1
ATOM 542 C C . SER A 1 72 ? -8.507 -1.607 -2.378 1.00 95.31 72 SER A C 1
ATOM 544 O O . SER A 1 72 ? -9.378 -1.549 -1.519 1.00 95.31 72 SER A O 1
ATOM 546 N N . ALA A 1 73 ? -7.211 -1.532 -2.078 1.00 97.81 73 ALA A N 1
ATOM 547 C CA . ALA A 1 73 ? -6.697 -1.443 -0.714 1.00 97.81 73 ALA A CA 1
ATOM 548 C C . ALA A 1 73 ? -6.903 -0.056 -0.081 1.00 97.81 73 ALA A C 1
ATOM 550 O O . ALA A 1 73 ? -7.060 0.048 1.131 1.00 97.81 73 ALA A O 1
ATOM 551 N N . PHE A 1 74 ? -6.908 1.023 -0.871 1.00 98.44 74 PHE A N 1
ATOM 552 C CA . PHE A 1 74 ? -7.078 2.379 -0.344 1.00 98.44 74 PHE A CA 1
ATOM 553 C C . PHE A 1 74 ? -8.545 2.817 -0.255 1.00 98.44 74 PHE A C 1
ATOM 555 O O . PHE A 1 74 ? -8.978 3.323 0.779 1.00 98.44 74 PHE A O 1
ATOM 562 N N . ALA A 1 75 ? -9.305 2.660 -1.340 1.00 97.69 75 ALA A N 1
ATOM 563 C CA . ALA A 1 75 ? -10.576 3.352 -1.553 1.00 97.69 75 ALA A CA 1
ATOM 564 C C . ALA A 1 75 ? -11.816 2.451 -1.456 1.00 97.69 75 ALA A C 1
ATOM 566 O O . ALA A 1 75 ? -12.932 2.961 -1.313 1.00 97.69 75 ALA A O 1
ATOM 567 N N . SER A 1 76 ? -11.653 1.128 -1.542 1.00 96.06 76 SER A N 1
ATOM 568 C CA . SER A 1 76 ? -12.776 0.196 -1.403 1.00 96.06 76 SER A CA 1
ATOM 569 C C . SER A 1 76 ? -13.270 0.170 0.042 1.00 96.06 76 SER A C 1
ATOM 571 O O . SER A 1 76 ? -12.450 0.284 0.945 1.00 96.06 76 SER A O 1
ATOM 573 N N . PRO A 1 77 ? -14.574 -0.009 0.311 1.00 95.06 77 PRO A N 1
ATOM 574 C CA . PRO A 1 77 ? -15.044 -0.340 1.655 1.00 95.06 77 PRO A CA 1
ATOM 575 C C . PRO A 1 77 ? -14.764 -1.803 2.036 1.00 95.06 77 PRO A C 1
ATOM 577 O O . PRO A 1 77 ? -14.825 -2.141 3.215 1.00 95.06 77 PRO A O 1
ATOM 580 N N . ASN A 1 78 ? -14.468 -2.671 1.063 1.00 95.81 78 ASN A N 1
ATOM 581 C CA . ASN A 1 78 ? -14.302 -4.102 1.311 1.00 95.81 78 ASN A CA 1
ATOM 582 C C . ASN A 1 78 ? -13.004 -4.375 2.087 1.00 95.81 78 ASN A C 1
ATOM 584 O O . ASN A 1 78 ? -12.015 -3.668 1.856 1.00 95.81 78 ASN A O 1
ATOM 588 N N . PRO A 1 79 ? -12.981 -5.374 2.987 1.00 97.69 79 PRO A N 1
ATOM 589 C CA . PRO A 1 79 ? -11.766 -5.753 3.691 1.00 97.69 79 PRO A CA 1
ATOM 590 C C . PRO A 1 79 ? -10.650 -6.227 2.755 1.00 97.69 79 PRO A C 1
ATOM 592 O O . PRO A 1 79 ? -10.939 -6.805 1.708 1.00 97.69 79 PRO A O 1
ATOM 595 N N . SER A 1 80 ? -9.389 -6.008 3.136 1.00 98.38 80 SER A N 1
ATOM 596 C CA . SER A 1 80 ? -8.237 -6.545 2.397 1.00 98.38 80 SER A CA 1
ATOM 597 C C . SER A 1 80 ? -7.006 -6.803 3.267 1.00 98.38 80 SER A C 1
ATOM 599 O O . SER A 1 80 ? -6.842 -6.208 4.338 1.00 98.38 80 SER A O 1
ATOM 601 N N . ILE A 1 81 ? -6.106 -7.668 2.798 1.00 98.50 81 ILE A N 1
ATOM 602 C CA . ILE A 1 81 ? -4.836 -7.991 3.461 1.00 98.50 81 ILE A CA 1
ATOM 603 C C . ILE A 1 81 ? -3.947 -6.742 3.527 1.00 98.50 81 ILE A C 1
ATOM 605 O O . ILE A 1 81 ? -3.484 -6.376 4.608 1.00 98.50 81 ILE A O 1
ATOM 609 N N . ALA A 1 82 ? -3.787 -6.011 2.418 1.00 98.31 82 ALA A N 1
ATOM 610 C CA . ALA A 1 82 ? -3.018 -4.768 2.403 1.00 98.31 82 ALA A CA 1
ATOM 611 C C . ALA A 1 82 ? -3.557 -3.745 3.414 1.00 98.31 82 ALA A C 1
ATOM 613 O O . ALA A 1 82 ? -2.781 -3.144 4.156 1.00 98.31 82 ALA A O 1
ATOM 614 N N . ALA A 1 83 ? -4.881 -3.561 3.491 1.00 98.38 83 ALA A N 1
ATOM 615 C CA . ALA A 1 83 ? -5.481 -2.654 4.468 1.00 98.38 83 ALA A CA 1
ATOM 616 C C . ALA A 1 83 ? -5.314 -3.131 5.910 1.00 98.38 83 ALA A C 1
ATOM 618 O O . ALA A 1 83 ? -5.146 -2.306 6.808 1.00 98.38 83 ALA A O 1
ATOM 619 N N . THR A 1 84 ? -5.305 -4.448 6.126 1.00 98.44 84 THR A N 1
ATOM 620 C CA . THR A 1 84 ? -4.990 -5.045 7.427 1.00 98.44 84 THR A CA 1
ATOM 621 C C . THR A 1 84 ? -3.605 -4.616 7.879 1.00 98.44 84 THR A C 1
ATOM 623 O O . THR A 1 84 ? -3.483 -4.028 8.950 1.00 98.44 84 THR A O 1
ATOM 626 N N . TYR A 1 85 ? -2.581 -4.816 7.049 1.00 98.31 85 TYR A N 1
ATOM 627 C CA . TYR A 1 85 ? -1.217 -4.437 7.408 1.00 98.31 85 TYR A CA 1
ATOM 628 C C . TYR A 1 85 ? -1.022 -2.922 7.501 1.00 98.31 85 TYR A C 1
ATOM 630 O O . TYR A 1 85 ? -0.448 -2.456 8.478 1.00 98.31 85 TYR A O 1
ATOM 638 N N . MET A 1 86 ? -1.581 -2.124 6.584 1.00 98.12 86 MET A N 1
ATOM 639 C CA . MET A 1 86 ? -1.509 -0.657 6.688 1.00 98.12 86 MET A CA 1
ATOM 640 C C . MET A 1 86 ? -2.079 -0.139 8.018 1.00 98.12 86 MET A C 1
ATOM 642 O O . MET A 1 86 ? -1.551 0.817 8.583 1.00 98.12 86 MET A O 1
ATOM 646 N N . LYS A 1 87 ? -3.155 -0.753 8.530 1.00 97.44 87 LYS A N 1
ATOM 647 C CA . LYS A 1 87 ? -3.842 -0.300 9.749 1.00 97.44 87 LYS A CA 1
ATOM 648 C C . LYS A 1 87 ? -3.285 -0.900 11.035 1.00 97.44 87 LYS A C 1
ATOM 650 O O . LYS A 1 87 ? -3.260 -0.198 12.042 1.00 97.44 87 LYS A O 1
ATOM 655 N N . ARG A 1 88 ? -2.895 -2.175 11.013 1.00 97.25 88 ARG A N 1
ATOM 656 C CA . ARG A 1 88 ? -2.647 -2.980 12.220 1.00 97.25 88 ARG A CA 1
ATOM 657 C C . ARG A 1 88 ? -1.208 -3.455 12.379 1.00 97.25 88 ARG A C 1
ATOM 659 O O . ARG A 1 88 ? -0.909 -3.964 13.452 1.00 97.25 88 ARG A O 1
ATOM 666 N N . LEU A 1 89 ? -0.357 -3.347 11.353 1.00 96.19 89 LEU A N 1
ATOM 667 C CA . LEU A 1 89 ? 1.029 -3.791 11.485 1.00 96.19 89 LEU A CA 1
ATOM 668 C C . LEU A 1 89 ? 1.726 -2.991 12.584 1.00 96.19 89 LEU A C 1
ATOM 670 O O . LEU A 1 89 ? 1.616 -1.762 12.629 1.00 96.19 89 LEU A O 1
ATOM 674 N N . SER A 1 90 ? 2.391 -3.721 13.473 1.00 93.56 90 SER A N 1
ATOM 675 C CA . SER A 1 90 ? 3.176 -3.165 14.564 1.00 93.56 90 SER A CA 1
ATOM 676 C C . SER A 1 90 ? 4.406 -2.420 14.034 1.00 93.56 90 SER A C 1
ATOM 678 O O . SER A 1 90 ? 4.857 -2.652 12.911 1.00 93.56 90 SER A O 1
ATOM 680 N N . GLU A 1 91 ? 4.944 -1.499 14.835 1.00 94.38 91 GLU A N 1
ATOM 681 C CA . GLU A 1 91 ? 6.191 -0.811 14.495 1.00 94.38 91 GLU A CA 1
ATOM 682 C C . GLU A 1 91 ? 7.309 -1.823 14.199 1.00 94.38 91 GLU A C 1
ATOM 684 O O . GLU A 1 91 ? 7.597 -2.735 14.981 1.00 94.38 91 GLU A O 1
ATOM 689 N N . LEU A 1 92 ? 7.978 -1.628 13.067 1.00 91.56 92 LEU A N 1
ATOM 690 C CA . LEU A 1 92 ? 9.086 -2.447 12.607 1.00 91.56 92 LEU A CA 1
ATOM 691 C C . LEU A 1 92 ? 10.395 -1.864 13.135 1.00 91.56 92 LEU A C 1
ATOM 693 O O . LEU A 1 92 ? 11.024 -1.013 12.499 1.00 91.56 92 LEU A O 1
ATOM 697 N N . LYS A 1 93 ? 10.796 -2.339 14.314 1.00 86.62 93 LYS A N 1
ATOM 698 C CA . LYS A 1 93 ? 12.119 -2.073 14.891 1.00 86.62 93 LYS A CA 1
ATOM 699 C C . LYS A 1 93 ? 13.222 -2.715 14.048 1.00 86.62 93 LYS A C 1
ATOM 701 O O . LYS A 1 93 ? 12.969 -3.669 13.315 1.00 86.62 93 LYS A O 1
ATOM 706 N N . GLU A 1 94 ? 14.450 -2.217 14.178 1.00 79.12 94 GLU A N 1
ATOM 707 C CA . GLU A 1 94 ? 15.613 -2.734 13.436 1.00 79.12 94 GLU A CA 1
ATOM 708 C C . GLU A 1 94 ? 15.863 -4.231 13.678 1.00 79.12 94 GLU A C 1
ATOM 710 O O . GLU A 1 94 ? 16.301 -4.938 12.776 1.00 79.12 94 GLU A O 1
ATOM 715 N N . ASP A 1 95 ? 15.540 -4.730 14.872 1.00 82.88 95 ASP A N 1
ATOM 716 C CA . ASP A 1 95 ? 15.669 -6.136 15.258 1.00 82.88 95 ASP A CA 1
ATOM 717 C C . ASP A 1 95 ? 14.442 -6.994 14.902 1.00 82.88 95 ASP A C 1
ATOM 719 O O . ASP A 1 95 ? 14.474 -8.212 15.102 1.00 82.88 95 ASP A O 1
ATOM 723 N N . SER A 1 96 ? 13.378 -6.392 14.351 1.00 86.00 96 SER A N 1
ATOM 724 C CA . SER A 1 96 ? 12.145 -7.095 13.991 1.00 86.00 96 SER A CA 1
ATOM 725 C C . SER A 1 96 ? 12.444 -8.273 13.062 1.00 86.00 96 SER A C 1
ATOM 727 O O . SER A 1 96 ? 13.121 -8.079 12.050 1.00 86.00 96 SER A O 1
ATOM 729 N N . PRO A 1 97 ? 11.886 -9.476 13.311 1.00 86.44 97 PRO A N 1
ATOM 730 C CA . PRO A 1 97 ? 12.000 -10.612 12.395 1.00 86.44 97 PRO A CA 1
ATOM 731 C C . PRO A 1 97 ? 11.584 -10.280 10.958 1.00 86.44 97 PRO A C 1
ATOM 733 O O . PRO A 1 97 ? 12.122 -10.844 10.011 1.00 86.44 97 PRO A O 1
ATOM 736 N N . LEU A 1 98 ? 10.667 -9.322 10.786 1.00 88.12 98 LEU A N 1
ATOM 737 C CA . LEU A 1 98 ? 10.222 -8.850 9.476 1.00 88.12 98 LEU A CA 1
ATOM 738 C C . LEU A 1 98 ? 11.306 -8.049 8.735 1.00 88.12 98 LEU A C 1
ATOM 740 O O . LEU A 1 98 ? 11.308 -8.041 7.508 1.00 88.12 98 LEU A O 1
ATOM 744 N N . MET A 1 99 ? 12.216 -7.416 9.479 1.00 82.69 99 MET A N 1
ATOM 745 C CA . MET A 1 99 ? 13.330 -6.594 8.992 1.00 82.69 99 MET A CA 1
ATOM 746 C C . MET A 1 99 ? 14.666 -7.352 8.937 1.00 82.69 99 MET A C 1
ATOM 748 O O . MET A 1 99 ? 15.603 -6.865 8.302 1.00 82.69 99 MET A O 1
ATOM 752 N N . GLN A 1 100 ? 14.769 -8.522 9.584 1.00 78.94 100 GLN A N 1
ATOM 753 C CA . GLN A 1 100 ? 15.980 -9.353 9.577 1.00 78.94 100 GLN A CA 1
ATOM 754 C C . GLN A 1 100 ? 16.409 -9.669 8.137 1.00 78.94 100 GLN A C 1
ATOM 756 O O . GLN A 1 100 ? 15.550 -9.923 7.292 1.00 78.94 100 GLN A O 1
ATOM 761 N N . PRO A 1 101 ? 17.716 -9.661 7.825 1.00 63.88 101 PRO A N 1
ATOM 762 C CA . PRO A 1 101 ? 18.191 -9.653 6.451 1.00 63.88 101 PRO A CA 1
ATOM 763 C C . PRO A 1 101 ? 17.822 -10.941 5.705 1.00 63.88 101 PRO A C 1
ATOM 765 O O . PRO A 1 101 ? 18.451 -11.985 5.865 1.00 63.88 101 PRO A O 1
ATOM 768 N N . GLY A 1 102 ? 16.835 -10.831 4.818 1.00 62.31 102 GLY A N 1
ATOM 769 C CA . GLY A 1 102 ? 16.826 -11.584 3.570 1.00 62.31 102 GLY A CA 1
ATOM 770 C C . GLY A 1 102 ? 17.891 -11.021 2.615 1.00 62.31 102 GLY A C 1
ATOM 771 O O . GLY A 1 102 ? 18.358 -9.894 2.804 1.00 62.31 102 GLY A O 1
ATOM 772 N N . PRO A 1 103 ? 18.321 -11.765 1.585 1.00 54.16 103 PRO A N 1
ATOM 773 C CA . PRO A 1 103 ? 19.235 -11.221 0.586 1.00 54.16 103 PRO A CA 1
ATOM 774 C C . PRO A 1 103 ? 18.583 -10.026 -0.138 1.00 54.16 103 PRO A C 1
ATOM 776 O O . PRO A 1 103 ? 17.626 -10.205 -0.886 1.00 54.16 103 PRO A O 1
ATOM 779 N N . GLY A 1 104 ? 19.109 -8.809 0.054 1.00 72.19 104 GLY A N 1
ATOM 780 C CA . GLY A 1 104 ? 18.756 -7.635 -0.758 1.00 72.19 104 GLY A CA 1
ATOM 781 C C . GLY A 1 104 ? 17.988 -6.518 -0.038 1.00 72.19 104 GLY A C 1
ATOM 782 O O . GLY A 1 104 ? 18.366 -6.076 1.042 1.00 72.19 104 GLY A O 1
ATOM 783 N N . ASN A 1 105 ? 16.969 -5.975 -0.710 1.00 82.38 105 ASN A N 1
ATOM 784 C CA . ASN A 1 105 ? 16.236 -4.764 -0.325 1.00 82.38 105 ASN A CA 1
ATOM 785 C C . ASN A 1 105 ? 15.218 -5.057 0.807 1.00 82.38 105 ASN A C 1
ATOM 787 O O . ASN A 1 105 ? 14.361 -5.923 0.615 1.00 82.38 105 ASN A O 1
ATOM 791 N N . PRO A 1 106 ? 15.242 -4.334 1.950 1.00 85.50 106 PRO A N 1
ATOM 792 C CA . PRO A 1 106 ? 14.342 -4.580 3.085 1.00 85.50 106 PRO A CA 1
ATOM 793 C C . PRO A 1 106 ? 12.850 -4.594 2.730 1.00 85.50 106 PRO A C 1
ATOM 795 O O . PRO A 1 106 ? 12.081 -5.337 3.337 1.00 85.50 106 PRO A O 1
ATOM 798 N N . SER A 1 107 ? 12.433 -3.817 1.726 1.00 89.38 107 SER A N 1
ATOM 799 C CA . SER A 1 107 ? 11.042 -3.794 1.264 1.00 89.38 107 SER A CA 1
ATOM 800 C C . SER A 1 107 ? 10.578 -5.166 0.750 1.00 89.38 107 SER A C 1
ATOM 802 O O . SER A 1 107 ? 9.459 -5.595 1.040 1.00 89.38 107 SER A O 1
ATOM 804 N N . TYR A 1 108 ? 11.454 -5.892 0.050 1.00 89.81 108 TYR A N 1
ATOM 805 C CA . TYR A 1 108 ? 11.177 -7.235 -0.458 1.00 89.81 108 TYR A CA 1
ATOM 806 C C . TYR A 1 108 ? 11.032 -8.219 0.690 1.00 89.81 108 TYR A C 1
ATOM 808 O O . TYR A 1 108 ? 10.054 -8.962 0.736 1.00 89.81 108 TYR A O 1
ATOM 816 N N . THR A 1 109 ? 11.975 -8.176 1.629 1.00 91.31 109 THR A N 1
ATOM 817 C CA . THR A 1 109 ? 11.992 -9.052 2.802 1.00 91.31 109 THR A CA 1
ATOM 818 C C . THR A 1 109 ? 10.722 -8.891 3.630 1.00 91.31 109 THR A C 1
ATOM 820 O O . THR A 1 109 ? 10.047 -9.879 3.917 1.00 91.31 109 THR A O 1
ATOM 823 N N . VAL A 1 110 ? 10.334 -7.648 3.937 1.00 93.62 110 VAL A N 1
ATOM 824 C CA . VAL A 1 110 ? 9.094 -7.371 4.676 1.00 93.62 110 VAL A CA 1
ATOM 825 C C . VAL A 1 110 ? 7.886 -7.905 3.912 1.00 93.62 110 VAL A C 1
ATOM 827 O O . VAL A 1 110 ? 7.055 -8.593 4.497 1.00 93.62 110 VAL A O 1
ATOM 830 N N . CYS A 1 111 ? 7.788 -7.651 2.603 1.00 95.00 111 CYS A N 1
ATOM 831 C CA . CYS A 1 111 ? 6.670 -8.157 1.809 1.00 95.00 111 CYS A CA 1
ATOM 832 C C . CYS A 1 111 ? 6.561 -9.691 1.855 1.00 95.00 111 CYS A C 1
ATOM 834 O O . CYS A 1 111 ? 5.472 -10.223 2.074 1.00 95.00 111 CYS A O 1
ATOM 836 N N . GLN A 1 112 ? 7.685 -10.395 1.702 1.00 93.19 112 GLN A N 1
ATOM 837 C CA . GLN A 1 112 ? 7.733 -11.857 1.731 1.00 93.19 112 GLN A CA 1
ATOM 838 C C . GLN A 1 112 ? 7.358 -12.422 3.103 1.00 93.19 112 GLN A C 1
ATOM 840 O O . GLN A 1 112 ? 6.567 -13.361 3.183 1.00 93.19 112 GLN A O 1
ATOM 845 N N . HIS A 1 113 ? 7.867 -11.834 4.188 1.00 93.56 113 HIS A N 1
ATOM 846 C CA . HIS A 1 113 ? 7.521 -12.263 5.546 1.00 93.56 113 HIS A CA 1
ATOM 847 C C . HIS A 1 113 ? 6.051 -12.006 5.901 1.00 93.56 113 HIS A C 1
ATOM 84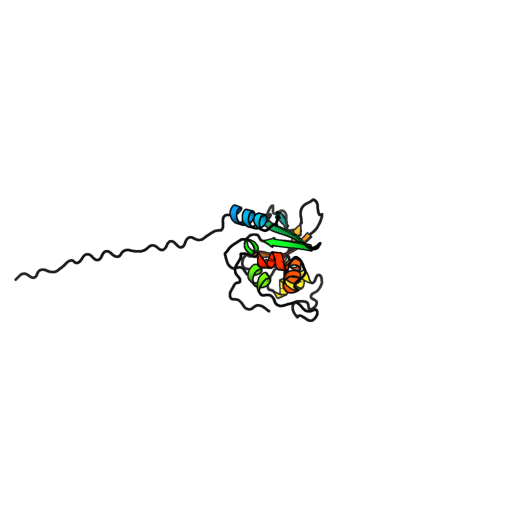9 O O . HIS A 1 113 ? 5.469 -12.754 6.683 1.00 93.56 113 HIS A O 1
ATOM 855 N N . LEU A 1 114 ? 5.423 -11.001 5.288 1.00 95.12 114 LEU A N 1
ATOM 856 C CA . LEU A 1 114 ? 3.980 -10.762 5.383 1.00 95.12 114 LEU A CA 1
ATOM 857 C C . LEU A 1 114 ? 3.151 -11.663 4.442 1.00 95.12 114 LEU A C 1
ATOM 859 O O . LEU A 1 114 ? 1.946 -11.463 4.299 1.00 95.12 114 LEU A O 1
ATOM 863 N N . GLY A 1 115 ? 3.776 -12.646 3.785 1.00 95.00 115 GLY A N 1
ATOM 864 C CA . GLY A 1 115 ? 3.108 -13.591 2.886 1.00 95.00 115 GLY A CA 1
ATOM 865 C C . GLY A 1 115 ? 2.711 -13.000 1.530 1.00 95.00 115 GLY A C 1
ATOM 866 O O . GLY A 1 115 ? 1.885 -13.582 0.827 1.00 95.00 115 GLY A O 1
ATOM 867 N N . GLY A 1 116 ? 3.258 -11.840 1.166 1.00 95.50 116 GLY A N 1
ATOM 868 C CA . GLY A 1 116 ? 3.061 -11.214 -0.135 1.00 95.50 116 GLY A CA 1
ATOM 869 C C . GLY A 1 116 ? 4.144 -11.580 -1.152 1.00 95.50 116 GLY A C 1
ATOM 870 O O . GLY A 1 116 ? 5.189 -12.147 -0.831 1.00 95.50 116 GLY A O 1
ATOM 871 N N . ILE A 1 117 ? 3.895 -11.208 -2.405 1.00 93.81 117 ILE A N 1
ATOM 872 C CA . ILE A 1 117 ? 4.855 -11.292 -3.507 1.00 93.81 117 ILE A CA 1
ATOM 873 C C . ILE A 1 117 ? 5.313 -9.875 -3.847 1.00 93.81 117 ILE A C 1
ATOM 875 O O . ILE A 1 117 ? 4.502 -9.025 -4.222 1.00 93.81 117 ILE A O 1
ATOM 879 N N . ALA A 1 118 ? 6.615 -9.620 -3.734 1.00 91.38 118 ALA A N 1
ATOM 880 C CA . ALA A 1 118 ? 7.207 -8.346 -4.124 1.00 91.38 118 ALA A CA 1
ATOM 881 C C . ALA A 1 118 ? 7.380 -8.285 -5.649 1.00 91.38 118 ALA A C 1
ATOM 883 O O . ALA A 1 118 ? 7.990 -9.167 -6.251 1.00 91.38 118 ALA A O 1
ATOM 884 N N . THR A 1 119 ? 6.820 -7.254 -6.278 1.00 90.62 119 THR A N 1
ATOM 885 C CA . THR A 1 119 ? 6.886 -7.016 -7.725 1.00 90.62 119 THR A CA 1
ATOM 886 C C . THR A 1 119 ? 7.254 -5.561 -7.993 1.00 90.62 119 THR A C 1
ATOM 888 O O . THR A 1 119 ? 6.575 -4.658 -7.503 1.00 90.62 119 THR A O 1
ATOM 891 N N . SER A 1 120 ? 8.278 -5.316 -8.811 1.00 89.62 120 SER A N 1
ATOM 892 C CA . SER A 1 120 ? 8.605 -3.968 -9.288 1.00 89.62 120 SER A CA 1
ATOM 893 C C . SER A 1 120 ? 7.570 -3.466 -10.287 1.00 89.62 120 SER A C 1
ATOM 895 O O . SER A 1 120 ? 7.219 -4.166 -11.241 1.00 89.62 120 SER A O 1
ATOM 897 N N . TYR A 1 121 ? 7.126 -2.224 -10.114 1.00 90.50 121 TYR A N 1
ATOM 898 C CA . TYR A 1 121 ? 6.310 -1.497 -11.082 1.00 90.50 121 TYR A CA 1
ATOM 899 C C . TYR A 1 121 ? 7.008 -0.211 -11.517 1.00 90.50 121 TYR A C 1
ATOM 901 O O . TYR A 1 121 ? 7.489 0.550 -10.678 1.00 90.50 121 TYR A O 1
ATOM 909 N N . HIS A 1 122 ? 6.983 0.089 -12.813 1.00 87.44 122 HIS A N 1
ATOM 910 C CA . HIS A 1 122 ? 7.430 1.376 -13.328 1.00 87.44 122 HIS A CA 1
ATOM 911 C C . HIS A 1 122 ? 6.499 2.495 -12.853 1.00 87.44 122 HIS A C 1
ATOM 913 O O . HIS A 1 122 ? 5.300 2.519 -13.154 1.00 87.44 122 HIS A O 1
ATOM 919 N N . VAL A 1 123 ? 7.082 3.444 -12.129 1.00 81.00 123 VAL A N 1
ATOM 920 C CA . VAL A 1 123 ? 6.482 4.737 -11.817 1.00 81.00 123 VAL A CA 1
ATOM 921 C C . VAL A 1 123 ? 6.584 5.594 -13.077 1.00 81.00 123 VAL A C 1
ATOM 923 O O . VAL A 1 123 ? 7.602 5.550 -13.757 1.00 81.00 123 VAL A O 1
ATOM 926 N N . SER A 1 124 ? 5.518 6.329 -13.415 1.00 67.31 124 SER A N 1
ATOM 927 C CA . SER A 1 124 ? 5.331 7.104 -14.659 1.00 67.31 124 SER A CA 1
ATOM 928 C C . SER A 1 124 ? 6.605 7.634 -15.344 1.00 67.31 124 SER A C 1
ATOM 930 O O . SER A 1 124 ? 7.524 8.092 -14.668 1.00 67.31 124 SER A O 1
ATOM 932 N N . ALA A 1 125 ? 6.571 7.757 -16.676 1.00 50.69 125 ALA A N 1
ATOM 933 C CA . ALA A 1 125 ? 7.681 8.204 -17.533 1.00 50.69 125 ALA A CA 1
ATOM 934 C C . ALA A 1 125 ? 8.424 9.491 -17.100 1.00 50.69 125 ALA A C 1
ATOM 936 O O . ALA A 1 125 ? 9.566 9.691 -17.489 1.00 50.69 125 ALA A O 1
ATOM 937 N N . SER A 1 126 ? 7.813 10.371 -16.300 1.00 51.78 126 SER A N 1
ATOM 938 C CA . SER A 1 126 ? 8.445 11.600 -15.798 1.00 51.78 126 SER A CA 1
ATOM 939 C C . SER A 1 126 ? 9.375 11.412 -14.591 1.00 51.78 126 SER A C 1
ATOM 941 O O . SER A 1 126 ? 10.105 12.340 -14.261 1.00 51.78 126 SER A O 1
ATOM 943 N N . LEU A 1 127 ? 9.339 10.261 -13.907 1.00 57.59 127 LEU A N 1
ATOM 944 C CA . LEU A 1 127 ? 10.142 10.001 -12.701 1.00 57.59 127 LEU A CA 1
ATOM 945 C C . LEU A 1 127 ? 11.215 8.919 -12.884 1.00 57.59 127 LEU A C 1
ATOM 947 O O . LEU A 1 127 ? 11.996 8.734 -11.957 1.00 57.59 127 LEU A O 1
ATOM 951 N N . ASN A 1 128 ? 11.270 8.238 -14.042 1.00 59.03 128 ASN A N 1
ATOM 952 C CA . ASN A 1 128 ? 12.235 7.169 -14.364 1.00 59.03 128 ASN A CA 1
ATOM 953 C C . ASN A 1 128 ? 12.588 6.287 -13.152 1.00 59.03 128 ASN A C 1
ATOM 955 O O . ASN A 1 128 ? 13.757 6.109 -12.816 1.00 59.03 128 ASN A O 1
ATOM 959 N N . GLY A 1 129 ? 11.561 5.788 -12.462 1.00 73.62 129 GLY A N 1
ATOM 960 C CA . GLY A 1 129 ? 11.719 5.064 -11.207 1.00 73.62 129 GLY A CA 1
ATOM 961 C C . GLY A 1 129 ? 10.891 3.791 -11.173 1.00 73.62 129 GLY A C 1
ATOM 962 O O . GLY A 1 129 ? 9.912 3.639 -11.907 1.00 73.62 129 GLY A O 1
ATOM 963 N N . GLU A 1 130 ? 11.273 2.886 -10.285 1.00 85.06 130 GLU A N 1
ATOM 964 C CA . GLU A 1 130 ? 10.509 1.690 -9.955 1.00 85.06 130 GLU A CA 1
ATOM 965 C C . GLU A 1 130 ? 9.996 1.789 -8.519 1.00 85.06 130 GLU A C 1
ATOM 967 O O . GLU A 1 130 ? 10.603 2.431 -7.661 1.00 85.06 130 GLU A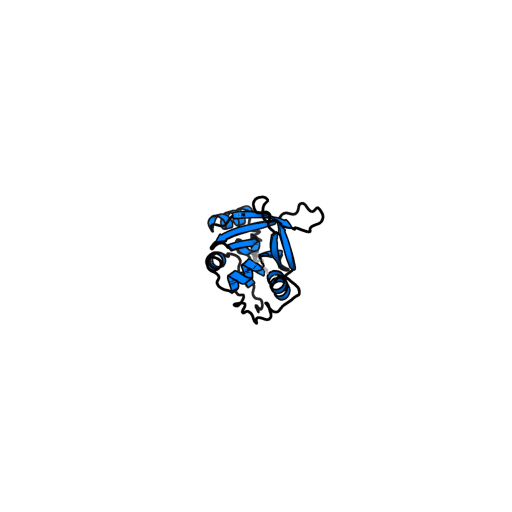 O 1
ATOM 972 N N . SER A 1 131 ? 8.842 1.182 -8.265 1.00 87.56 131 SER A N 1
ATOM 973 C CA . SER A 1 131 ? 8.301 1.013 -6.923 1.00 87.56 131 SER A CA 1
ATOM 974 C C . SER A 1 131 ? 8.087 -0.466 -6.656 1.00 87.56 131 SER A C 1
ATOM 976 O O . SER A 1 131 ? 7.444 -1.155 -7.450 1.00 87.56 131 SER A O 1
ATOM 978 N N . ASP A 1 132 ? 8.599 -0.930 -5.521 1.00 90.31 132 ASP A N 1
ATOM 979 C CA . ASP A 1 132 ? 8.368 -2.287 -5.043 1.00 90.31 132 ASP A CA 1
ATOM 980 C C . ASP A 1 132 ? 6.954 -2.376 -4.468 1.00 90.31 132 ASP A C 1
ATOM 982 O O . ASP A 1 132 ? 6.655 -1.806 -3.409 1.00 90.31 132 ASP A O 1
ATOM 986 N N . ILE A 1 133 ? 6.076 -3.080 -5.175 1.00 95.25 133 ILE A N 1
ATOM 987 C CA . ILE A 1 133 ? 4.695 -3.320 -4.774 1.00 95.25 133 ILE A CA 1
ATOM 988 C C . ILE A 1 133 ? 4.595 -4.708 -4.158 1.00 95.25 133 ILE A C 1
ATOM 990 O O . ILE A 1 133 ? 4.949 -5.706 -4.782 1.00 95.25 133 ILE A O 1
ATOM 994 N N . CYS A 1 134 ? 4.071 -4.766 -2.940 1.00 96.56 134 CYS A N 1
ATOM 995 C CA . CYS A 1 134 ? 3.669 -6.007 -2.311 1.00 96.56 134 CYS A CA 1
ATOM 996 C C . CYS A 1 134 ? 2.261 -6.381 -2.774 1.00 96.56 134 CYS A C 1
ATOM 998 O O . CYS A 1 134 ? 1.321 -5.600 -2.595 1.00 96.56 134 CYS A O 1
ATOM 1000 N N . VAL A 1 135 ? 2.131 -7.557 -3.386 1.00 96.50 135 VAL A N 1
ATOM 1001 C CA . VAL A 1 135 ? 0.863 -8.126 -3.853 1.00 96.50 135 VAL A CA 1
ATOM 1002 C C . VAL A 1 135 ? 0.473 -9.277 -2.932 1.00 96.50 135 VAL A C 1
ATOM 1004 O O . VAL A 1 135 ? 1.250 -10.215 -2.757 1.00 96.50 135 VAL A O 1
ATOM 1007 N N . PHE A 1 136 ? -0.725 -9.223 -2.355 1.00 97.69 136 PHE A N 1
ATOM 1008 C CA . PHE A 1 136 ? -1.224 -10.260 -1.448 1.00 97.69 136 PHE A CA 1
ATOM 1009 C C . PHE A 1 136 ? -2.175 -11.237 -2.148 1.00 97.69 136 PHE A C 1
ATOM 1011 O O . PHE A 1 136 ? -2.663 -10.978 -3.248 1.00 97.69 136 PHE A O 1
ATOM 1018 N N . GLY A 1 137 ? -2.461 -12.369 -1.495 1.00 96.06 137 GLY A N 1
ATOM 1019 C CA . GLY A 1 137 ? -3.298 -13.439 -2.054 1.00 96.06 137 GLY A CA 1
ATOM 1020 C C . GLY A 1 137 ? -4.748 -13.043 -2.365 1.00 96.06 137 GLY A C 1
ATOM 1021 O O . GLY A 1 137 ? -5.391 -13.700 -3.177 1.00 96.06 137 GLY A O 1
ATOM 1022 N N . ASP A 1 138 ? -5.255 -11.955 -1.778 1.00 96.12 138 ASP A N 1
ATOM 1023 C CA . ASP A 1 138 ? -6.566 -11.368 -2.095 1.00 96.12 138 ASP A CA 1
ATOM 1024 C C . ASP A 1 138 ? -6.507 -10.347 -3.254 1.00 96.12 138 ASP A C 1
ATOM 1026 O O . ASP A 1 138 ? -7.490 -9.663 -3.542 1.00 96.12 138 ASP A O 1
ATOM 1030 N N . GLY A 1 139 ? -5.346 -10.208 -3.906 1.00 95.31 139 GLY A N 1
ATOM 1031 C CA . GLY A 1 139 ? -5.094 -9.256 -4.988 1.00 95.31 139 GLY A CA 1
ATOM 1032 C C . GLY A 1 139 ? -4.940 -7.805 -4.528 1.00 95.31 139 GLY A C 1
ATOM 1033 O O . GLY A 1 139 ? -4.760 -6.916 -5.364 1.00 95.31 139 GLY A O 1
ATOM 1034 N N . SER A 1 140 ? -5.007 -7.531 -3.222 1.00 97.81 140 SER A N 1
ATOM 1035 C CA . SER A 1 140 ? -4.736 -6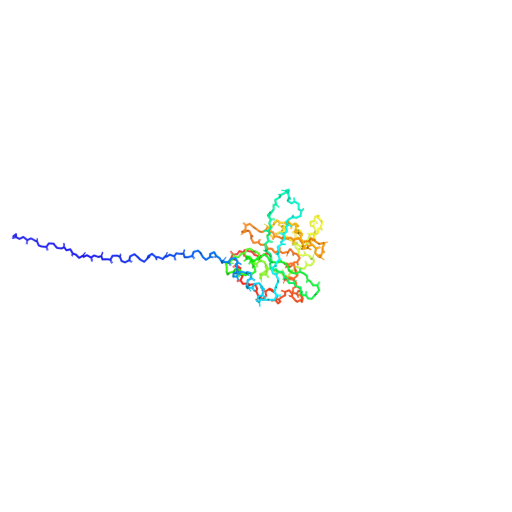.199 -2.691 1.00 97.81 140 SER A CA 1
ATOM 1036 C C . SER A 1 140 ? -3.245 -5.872 -2.787 1.00 97.81 140 SER A C 1
ATOM 1038 O O . SER A 1 140 ? -2.383 -6.750 -2.712 1.00 97.81 140 SER A O 1
ATOM 1040 N N . MET A 1 141 ? -2.939 -4.595 -3.017 1.00 98.00 141 MET A N 1
ATOM 1041 C CA . MET A 1 141 ? -1.586 -4.146 -3.339 1.00 98.00 141 MET A CA 1
ATOM 1042 C C . MET A 1 141 ? -1.219 -2.886 -2.568 1.00 98.00 141 MET A C 1
ATOM 1044 O O . MET A 1 141 ? -2.053 -1.997 -2.381 1.00 98.00 141 MET A O 1
ATOM 1048 N N . VAL A 1 142 ? 0.046 -2.775 -2.179 1.00 98.19 142 VAL A N 1
ATOM 1049 C CA . VAL A 1 142 ? 0.619 -1.590 -1.526 1.00 98.19 142 VAL A CA 1
ATOM 1050 C C . VAL A 1 142 ? 2.132 -1.609 -1.686 1.00 98.19 142 VAL A C 1
ATOM 1052 O O . VAL A 1 142 ? 2.739 -2.676 -1.675 1.00 98.19 142 VAL A O 1
ATOM 1055 N N . SER A 1 143 ? 2.763 -0.447 -1.841 1.00 96.38 143 SER A N 1
ATOM 1056 C CA . SER A 1 143 ? 4.222 -0.381 -1.837 1.00 96.38 143 SER A CA 1
ATOM 1057 C C . SER A 1 143 ? 4.766 -0.853 -0.493 1.00 96.38 143 SER A C 1
ATOM 1059 O O . SER A 1 143 ? 4.337 -0.383 0.563 1.00 96.38 143 SER A O 1
ATOM 1061 N N . ALA A 1 144 ? 5.741 -1.759 -0.527 1.00 93.38 144 ALA A N 1
ATOM 1062 C CA . ALA A 1 144 ? 6.323 -2.310 0.691 1.00 93.38 144 ALA A CA 1
ATOM 1063 C C . ALA A 1 144 ? 7.008 -1.224 1.540 1.00 93.38 144 ALA A C 1
ATOM 1065 O O . ALA A 1 144 ? 6.829 -1.189 2.755 1.00 93.38 144 ALA A O 1
ATOM 1066 N N . TRP A 1 145 ? 7.678 -0.253 0.908 1.00 93.75 145 TRP A N 1
ATOM 1067 C CA . TRP A 1 145 ? 8.201 0.926 1.609 1.00 93.75 145 TRP A CA 1
ATOM 1068 C C . TRP A 1 145 ? 7.100 1.786 2.227 1.00 93.75 145 TRP A C 1
ATOM 1070 O O . TRP A 1 145 ? 7.257 2.272 3.345 1.00 93.75 145 TRP A O 1
ATOM 1080 N N . SER A 1 146 ? 5.966 1.946 1.535 1.00 96.12 146 SER A N 1
ATOM 1081 C CA . SER A 1 146 ? 4.821 2.667 2.104 1.00 96.12 146 SER A CA 1
ATOM 1082 C C . SER A 1 146 ? 4.300 1.997 3.366 1.00 96.12 146 SER A C 1
ATOM 1084 O O . SER A 1 146 ? 4.005 2.675 4.344 1.00 96.12 146 SER A O 1
ATOM 1086 N N . LEU A 1 147 ? 4.238 0.670 3.354 1.00 95.69 147 LEU A N 1
ATOM 1087 C CA . LEU A 1 147 ? 3.770 -0.134 4.471 1.00 95.69 147 LEU A CA 1
ATOM 1088 C C . LEU A 1 147 ? 4.737 -0.062 5.668 1.00 95.69 147 LEU A C 1
ATOM 1090 O O . LEU A 1 147 ? 4.287 0.191 6.782 1.00 95.69 147 LEU A O 1
ATOM 1094 N N . ILE A 1 148 ? 6.052 -0.155 5.433 1.00 94.56 148 ILE A N 1
ATOM 1095 C CA . ILE A 1 148 ? 7.089 0.034 6.467 1.00 94.56 148 ILE A CA 1
ATOM 1096 C C . ILE A 1 148 ? 6.992 1.431 7.096 1.00 94.56 148 ILE A C 1
ATOM 1098 O O . ILE A 1 148 ? 6.974 1.576 8.316 1.00 94.56 148 ILE A O 1
ATOM 1102 N N . TYR A 1 149 ? 6.901 2.481 6.277 1.00 95.44 149 TYR A N 1
ATOM 1103 C CA . TYR A 1 149 ? 6.851 3.854 6.781 1.00 95.44 149 TYR A CA 1
ATOM 1104 C C . TYR A 1 149 ? 5.533 4.200 7.488 1.00 95.44 149 TYR A C 1
ATOM 1106 O O . TYR A 1 149 ? 5.547 5.013 8.410 1.00 95.44 149 TYR A O 1
ATOM 1114 N N . MET A 1 150 ? 4.417 3.569 7.108 1.00 96.25 150 MET A N 1
ATOM 1115 C CA . MET A 1 150 ? 3.153 3.644 7.854 1.00 96.25 150 MET A CA 1
ATOM 1116 C C . MET A 1 150 ? 3.208 2.906 9.193 1.00 96.25 150 MET A C 1
ATOM 1118 O O . MET A 1 150 ? 2.574 3.346 10.150 1.00 96.25 150 MET A O 1
ATOM 1122 N N . ALA A 1 151 ? 3.910 1.773 9.257 1.00 95.94 151 ALA A N 1
ATOM 1123 C CA . ALA A 1 151 ? 4.108 1.039 10.503 1.00 95.94 151 ALA A CA 1
ATOM 1124 C C . ALA A 1 151 ? 4.975 1.842 11.483 1.00 95.94 151 ALA A C 1
ATOM 1126 O O . ALA A 1 151 ? 4.675 1.879 12.666 1.00 95.94 151 ALA A O 1
ATOM 1127 N N . ASN A 1 152 ? 5.984 2.555 10.975 1.00 95.31 152 ASN A N 1
ATOM 1128 C CA . ASN A 1 152 ? 6.939 3.329 11.775 1.00 95.31 152 ASN A CA 1
ATOM 1129 C C . ASN A 1 152 ? 6.550 4.806 11.971 1.00 95.31 152 ASN A C 1
ATOM 1131 O O . ASN A 1 152 ? 7.418 5.627 12.267 1.00 95.31 152 ASN A O 1
ATOM 1135 N N . HIS A 1 153 ? 5.279 5.166 11.765 1.00 94.50 153 HIS A N 1
ATOM 1136 C CA . HIS A 1 153 ? 4.754 6.515 12.024 1.00 94.50 153 HIS A CA 1
ATOM 1137 C C . HIS A 1 153 ? 5.548 7.651 11.361 1.00 94.50 153 HIS A C 1
ATOM 1139 O O . HIS A 1 153 ? 5.729 8.743 11.912 1.00 94.50 153 HIS A O 1
ATOM 1145 N N . ARG A 1 154 ? 6.055 7.415 10.143 1.00 93.81 154 ARG A N 1
ATOM 1146 C CA . ARG A 1 154 ? 6.751 8.466 9.399 1.00 93.81 154 ARG A CA 1
ATOM 1147 C C . ARG A 1 154 ? 5.763 9.585 9.075 1.00 93.81 154 ARG A C 1
ATOM 1149 O O . ARG A 1 154 ? 4.669 9.346 8.557 1.00 93.81 154 ARG A O 1
ATOM 1156 N N . LYS A 1 155 ? 6.178 10.829 9.319 1.00 91.62 155 LYS A N 1
ATOM 1157 C CA . LYS A 1 155 ? 5.379 12.023 9.022 1.00 91.62 155 LYS A CA 1
ATOM 1158 C C . LYS A 1 155 ? 4.816 11.976 7.592 1.00 91.62 155 LYS A C 1
ATOM 1160 O O . LYS A 1 155 ? 5.501 11.598 6.646 1.00 91.62 155 LYS A O 1
ATOM 1165 N N . GLY A 1 156 ? 3.539 12.323 7.443 1.00 92.88 156 GLY A N 1
ATOM 1166 C CA . GLY A 1 156 ? 2.808 12.271 6.173 1.00 92.88 156 GLY A CA 1
ATOM 1167 C C . GLY A 1 156 ? 2.234 10.896 5.799 1.00 92.88 156 GLY A C 1
ATOM 1168 O O . GLY A 1 156 ? 1.232 10.850 5.087 1.00 92.88 156 GLY A O 1
ATOM 1169 N N . TYR A 1 157 ? 2.787 9.784 6.301 1.00 96.00 157 TYR A N 1
ATOM 1170 C CA . TYR A 1 157 ? 2.247 8.438 6.055 1.00 96.00 157 TYR A CA 1
ATOM 1171 C C . TYR A 1 157 ? 1.044 8.144 6.955 1.00 96.00 157 TYR A C 1
ATOM 1173 O O . TYR A 1 157 ? 0.066 7.567 6.480 1.00 96.00 157 TYR A O 1
ATOM 1181 N N . ASP A 1 158 ? 1.063 8.613 8.206 1.00 95.00 158 ASP A N 1
ATOM 1182 C CA . ASP A 1 158 ? -0.071 8.479 9.134 1.00 95.00 158 ASP A CA 1
ATOM 1183 C C . ASP A 1 158 ? -1.334 9.192 8.627 1.00 95.00 158 ASP A C 1
ATOM 1185 O O . ASP A 1 158 ? -2.442 8.669 8.748 1.00 95.00 158 ASP A O 1
ATOM 1189 N N . GLU A 1 159 ? -1.181 10.354 7.985 1.00 94.81 159 GLU A N 1
ATOM 1190 C CA . GLU A 1 159 ? -2.300 11.082 7.370 1.00 94.81 159 GLU A CA 1
ATOM 1191 C C . GLU A 1 159 ? -2.957 10.264 6.251 1.00 94.81 159 GLU A C 1
ATOM 1193 O O . GLU A 1 159 ? -4.184 10.217 6.133 1.00 94.81 159 GLU A O 1
ATOM 1198 N N . VAL A 1 160 ? -2.150 9.583 5.432 1.00 96.88 160 VAL A N 1
ATOM 1199 C CA . VAL A 1 160 ? -2.666 8.705 4.376 1.00 96.88 160 VAL A CA 1
ATOM 1200 C C . VAL A 1 160 ? -3.292 7.447 4.980 1.00 96.88 160 VAL A C 1
ATOM 1202 O O . VAL A 1 160 ? -4.405 7.085 4.593 1.00 96.88 160 VAL A O 1
ATOM 1205 N N . LYS A 1 161 ? -2.641 6.830 5.975 1.00 97.06 161 LYS A N 1
ATOM 1206 C CA . LYS A 1 161 ? -3.145 5.668 6.729 1.00 97.06 161 LYS A CA 1
ATOM 1207 C C . LYS A 1 161 ? -4.521 5.940 7.340 1.00 97.06 161 LYS A C 1
ATOM 1209 O O . LYS A 1 161 ? -5.420 5.110 7.203 1.00 97.06 161 LYS A O 1
ATOM 1214 N N . ALA A 1 162 ? -4.728 7.120 7.924 1.00 96.88 162 ALA A N 1
ATOM 1215 C CA . ALA A 1 162 ? -6.012 7.535 8.494 1.00 96.88 162 ALA A CA 1
ATOM 1216 C C . ALA A 1 162 ? -7.146 7.635 7.453 1.00 96.88 162 ALA A C 1
ATOM 1218 O O . ALA A 1 162 ? -8.320 7.543 7.805 1.00 96.88 162 ALA A O 1
ATOM 1219 N N . ASN A 1 163 ? -6.812 7.798 6.169 1.00 97.56 163 ASN A N 1
ATOM 1220 C CA . ASN A 1 163 ? -7.780 7.889 5.076 1.00 97.56 163 ASN A CA 1
ATOM 1221 C C . ASN A 1 163 ? -8.008 6.563 4.328 1.00 97.56 163 ASN A C 1
ATOM 1223 O O . ASN A 1 163 ? -8.857 6.526 3.430 1.00 97.56 163 ASN A O 1
ATOM 1227 N N . VAL A 1 164 ? -7.311 5.479 4.703 1.00 98.19 164 VAL A N 1
ATOM 1228 C CA . VAL A 1 164 ? -7.537 4.134 4.150 1.00 98.19 164 VAL A CA 1
ATOM 1229 C C . VAL A 1 164 ? -8.959 3.680 4.482 1.00 98.19 164 VAL A C 1
ATOM 1231 O O . VAL A 1 164 ? -9.305 3.401 5.635 1.00 98.19 164 VAL A O 1
ATOM 1234 N N . ARG A 1 165 ? -9.794 3.576 3.448 1.00 97.88 165 ARG A N 1
ATOM 1235 C CA . ARG A 1 165 ? -11.209 3.214 3.563 1.00 97.88 165 ARG A CA 1
ATOM 1236 C C . ARG A 1 165 ? -11.433 1.712 3.705 1.00 97.88 165 ARG A C 1
ATOM 1238 O O . ARG A 1 165 ? -12.369 1.320 4.400 1.00 97.88 165 ARG A O 1
ATOM 1245 N N . SER A 1 166 ? -10.570 0.893 3.103 1.00 97.94 166 SER A N 1
ATOM 1246 C CA . SER A 1 166 ? -10.674 -0.569 3.170 1.00 97.94 166 SER A CA 1
ATOM 1247 C C . SER A 1 166 ? -10.551 -1.042 4.609 1.00 97.94 166 SER A C 1
ATOM 1249 O O . SER A 1 166 ? -9.739 -0.532 5.388 1.00 97.94 166 SER A O 1
ATOM 1251 N N . GLN A 1 167 ? -11.417 -1.971 4.996 1.00 97.44 167 GLN A N 1
ATOM 1252 C CA . GLN A 1 167 ? -11.430 -2.502 6.351 1.00 97.44 167 GLN A CA 1
ATOM 1253 C C . GLN A 1 167 ? -10.282 -3.505 6.558 1.00 97.44 167 GLN A C 1
ATOM 1255 O O . GLN A 1 167 ? -9.834 -4.148 5.607 1.00 97.44 167 GLN A O 1
ATOM 1260 N N . PRO A 1 168 ? -9.769 -3.653 7.787 1.00 97.31 168 PRO A N 1
ATOM 1261 C CA . PRO A 1 168 ? -8.891 -4.771 8.091 1.00 97.31 168 PRO A CA 1
ATOM 1262 C C . PRO A 1 168 ? -9.685 -6.087 8.068 1.00 97.31 168 PRO A C 1
ATOM 1264 O O . PRO A 1 168 ? -10.854 -6.129 8.449 1.00 97.31 168 PRO A O 1
ATOM 1267 N N . LEU A 1 169 ? -9.034 -7.164 7.645 1.00 97.00 169 LEU A N 1
ATOM 1268 C CA . LEU A 1 169 ? -9.499 -8.534 7.828 1.00 97.00 169 LEU A CA 1
ATOM 1269 C C . LEU A 1 169 ? -9.297 -8.966 9.279 1.00 97.00 169 LEU A C 1
ATOM 1271 O O . LEU A 1 169 ? -8.398 -8.473 9.968 1.00 97.00 169 LEU A O 1
ATOM 1275 N N . ASP A 1 170 ? -10.092 -9.939 9.716 1.00 96.06 170 ASP A N 1
ATOM 1276 C CA . ASP A 1 170 ? -9.856 -10.659 10.964 1.00 96.06 170 ASP A CA 1
ATOM 1277 C C . ASP A 1 170 ? -8.815 -11.763 10.738 1.00 96.06 170 ASP A C 1
ATOM 1279 O O . ASP A 1 170 ? -9.130 -12.921 10.473 1.00 96.06 170 ASP A O 1
ATOM 1283 N N . MET A 1 171 ? -7.545 -11.360 10.736 1.00 93.94 171 MET A N 1
ATOM 1284 C CA . MET A 1 171 ? -6.398 -12.258 10.633 1.00 93.94 171 MET A CA 1
ATOM 1285 C C . MET A 1 171 ? -5.312 -11.897 11.658 1.00 93.94 171 MET A C 1
ATOM 1287 O O . MET A 1 171 ? -5.276 -10.749 12.136 1.00 93.94 171 MET A O 1
ATOM 1291 N N . PRO A 1 172 ? -4.413 -12.845 11.989 1.00 93.06 172 PRO A N 1
ATOM 1292 C CA . PRO A 1 172 ? -3.210 -12.556 12.757 1.00 93.06 172 PRO A CA 1
ATOM 1293 C C . PRO A 1 172 ? -2.342 -11.520 12.042 1.00 93.06 172 PRO A C 1
ATOM 1295 O O . PRO A 1 172 ? -2.167 -11.573 10.823 1.00 93.06 172 PRO A O 1
ATOM 1298 N N . VAL A 1 173 ? -1.795 -10.584 12.812 1.00 93.44 173 VAL A N 1
ATOM 1299 C CA . VAL A 1 173 ? -0.835 -9.586 12.337 1.00 93.44 173 VAL A CA 1
ATOM 1300 C C . VAL A 1 173 ? 0.419 -9.728 13.201 1.00 93.44 173 VAL A C 1
ATOM 1302 O O . VAL A 1 173 ? 0.261 -9.809 14.421 1.00 93.44 173 VAL A O 1
ATOM 1305 N N . PRO A 1 174 ? 1.611 -9.835 12.590 1.00 87.06 174 PRO A N 1
ATOM 1306 C CA . PRO A 1 174 ? 2.869 -9.967 13.314 1.00 87.06 174 PRO A CA 1
ATOM 1307 C C . PRO A 1 174 ? 3.270 -8.704 14.090 1.00 87.06 174 PRO A C 1
ATOM 1309 O O . PRO A 1 174 ? 2.815 -7.580 13.756 1.00 87.06 174 PRO A O 1
#

Sequence (174 aa):
MIKRYGLALLMVMSRFVCAESVVANASALEDYCNAKGGKVTLMKPAHAAETNVSTKFCTFYRDNGYIVIGLSAFASPNPSIAATYMKRLSELKEDSPLMQPGPGNPSYTVCQHLGGIATSYHVSASLNGESDICVFGDGSMVSAWSLIYMANHRKGYDEVKANVRSQPLDMPVP